Protein AF-A0A3E1DF57-F1 (afdb_monomer_lite)

Radius of gyration: 14.6 Å; chains: 1; bounding box: 36×28×43 Å

Secondary structure (DSSP, 8-state):
--EES---HHHHHHHHHTTTTS-TT-EEEEETT--EEEEEE-TT-SSTT-EEEEEEEEE-HHHHHHHHHS-HHHHHHHHHHHHHHHHHHHHHH--TT---SS-EEEEEPPPP-

Sequence (113 aa):
MHLTKDFSEFNLRMINELQGIFNPNVEPWESEDGTLLFRGPIEGHENPKHIGTHVAVSLEMDVRIALRNATPEKREEMTERYLSCLGTEVKCQYNPKKLDPYALDIVGHPLQD

Structure (mmCIF, N/CA/C/O backbone):
data_AF-A0A3E1DF57-F1
#
_entry.id   AF-A0A3E1DF57-F1
#
loop_
_atom_site.group_PDB
_atom_site.id
_atom_site.type_symbol
_atom_site.label_atom_id
_atom_site.label_alt_id
_atom_site.label_comp_id
_atom_site.label_asym_id
_atom_site.label_entity_id
_atom_site.label_seq_id
_atom_site.pdbx_PDB_ins_code
_atom_site.Cartn_x
_atom_site.Cartn_y
_atom_site.Cartn_z
_atom_site.occupancy
_atom_site.B_iso_or_equiv
_atom_site.auth_seq_id
_atom_site.auth_comp_id
_atom_site.auth_asym_id
_atom_site.auth_atom_id
_atom_site.pdbx_PDB_model_num
ATOM 1 N N . MET A 1 1 ? -0.323 17.208 -7.104 1.00 67.19 1 MET A N 1
ATOM 2 C CA . MET A 1 1 ? -0.300 16.107 -6.125 1.00 67.19 1 MET A CA 1
ATOM 3 C C . MET A 1 1 ? 0.821 16.383 -5.144 1.00 67.19 1 MET A C 1
ATOM 5 O O . MET A 1 1 ? 1.973 16.413 -5.566 1.00 67.19 1 MET A O 1
ATOM 9 N N . HIS A 1 2 ? 0.485 16.674 -3.892 1.00 87.31 2 HIS A N 1
ATOM 10 C CA . HIS A 1 2 ? 1.461 16.742 -2.809 1.00 87.31 2 HIS A CA 1
ATOM 11 C C . HIS A 1 2 ? 1.676 15.327 -2.268 1.00 87.31 2 HIS A C 1
ATOM 13 O O . HIS A 1 2 ? 0.712 14.571 -2.149 1.00 87.31 2 HIS A O 1
ATOM 19 N N . LEU A 1 3 ? 2.933 14.962 -2.023 1.00 92.00 3 LEU A N 1
ATOM 20 C CA . LEU A 1 3 ? 3.319 13.650 -1.519 1.00 92.00 3 LEU A CA 1
ATOM 21 C C . LEU A 1 3 ? 4.179 13.810 -0.282 1.00 92.00 3 LEU A C 1
ATOM 23 O O . LEU A 1 3 ? 5.089 14.640 -0.263 1.00 92.00 3 LEU A O 1
ATOM 27 N N . THR A 1 4 ? 3.920 12.969 0.706 1.00 94.94 4 THR A N 1
ATOM 28 C CA . THR A 1 4 ? 4.646 12.946 1.968 1.00 94.94 4 THR A CA 1
ATOM 29 C C . THR A 1 4 ? 5.185 11.548 2.268 1.00 94.94 4 THR A C 1
ATOM 31 O O . THR A 1 4 ? 4.732 10.551 1.700 1.00 94.94 4 THR A O 1
ATOM 34 N N . LYS A 1 5 ? 6.187 11.491 3.149 1.00 94.25 5 LYS A N 1
ATOM 35 C CA . LYS A 1 5 ? 6.653 10.260 3.809 1.00 94.25 5 LYS A CA 1
ATOM 36 C C . LYS A 1 5 ? 6.229 10.195 5.281 1.00 94.25 5 LYS A C 1
ATOM 38 O O . LYS A 1 5 ? 6.725 9.357 6.027 1.00 94.25 5 LYS A O 1
ATOM 43 N N . ASP A 1 6 ? 5.354 11.107 5.695 1.00 94.62 6 ASP A N 1
ATOM 44 C CA . ASP A 1 6 ? 4.629 11.027 6.957 1.00 94.62 6 ASP A CA 1
ATOM 45 C C . ASP A 1 6 ? 3.363 10.206 6.717 1.00 94.62 6 ASP A C 1
ATOM 47 O O . ASP A 1 6 ? 2.426 10.671 6.070 1.00 94.62 6 ASP A O 1
ATOM 51 N N . PHE A 1 7 ? 3.411 8.943 7.127 1.00 95.88 7 PHE A N 1
ATOM 52 C CA . PHE A 1 7 ? 2.407 7.948 6.780 1.00 95.88 7 PHE A CA 1
ATOM 53 C C . PHE A 1 7 ? 1.394 7.774 7.907 1.00 95.88 7 PHE A C 1
ATOM 55 O O . PHE A 1 7 ? 1.759 7.709 9.084 1.00 95.88 7 PHE A O 1
ATOM 62 N N . SER A 1 8 ? 0.127 7.585 7.544 1.00 94.25 8 SER A N 1
ATOM 63 C CA . SER A 1 8 ? -0.883 7.115 8.492 1.00 94.25 8 SER A CA 1
ATOM 64 C C . SER A 1 8 ? -0.525 5.733 9.059 1.00 94.25 8 SER A C 1
ATOM 66 O O . SER A 1 8 ? 0.192 4.947 8.438 1.00 94.25 8 SER A O 1
ATOM 68 N N . GLU A 1 9 ? -1.065 5.396 10.235 1.00 94.69 9 GLU A N 1
ATOM 69 C CA . GLU A 1 9 ? -0.837 4.090 10.872 1.00 94.69 9 GLU A CA 1
ATOM 70 C C . GLU A 1 9 ? -1.197 2.921 9.941 1.00 94.69 9 GLU A C 1
ATOM 72 O O . GLU A 1 9 ? -0.440 1.958 9.814 1.00 94.69 9 GLU A O 1
ATOM 77 N N . PHE A 1 10 ? -2.325 3.037 9.235 1.00 95.69 10 PHE A N 1
ATOM 78 C CA . PHE A 1 10 ? -2.757 2.045 8.257 1.00 95.69 10 PHE A CA 1
ATOM 79 C C . PHE A 1 10 ? -1.728 1.882 7.131 1.00 95.69 10 PHE A C 1
ATOM 81 O O . PHE A 1 10 ? -1.314 0.763 6.828 1.00 95.69 10 PHE A O 1
ATOM 88 N N . ASN A 1 11 ? -1.262 2.991 6.551 1.00 97.00 11 ASN A N 1
ATOM 89 C CA . ASN A 1 11 ? -0.306 2.956 5.447 1.00 97.00 11 ASN A CA 1
ATOM 90 C C . ASN A 1 11 ? 1.071 2.450 5.887 1.00 97.00 11 ASN A C 1
ATOM 92 O O . ASN A 1 11 ? 1.679 1.674 5.155 1.00 97.00 11 ASN A O 1
ATOM 96 N N . LEU A 1 12 ? 1.535 2.781 7.096 1.00 97.31 12 LEU A N 1
ATOM 97 C CA . LEU A 1 12 ? 2.750 2.186 7.669 1.00 97.31 12 LEU A CA 1
ATOM 98 C C . LEU A 1 12 ? 2.647 0.662 7.745 1.00 97.31 12 LEU A C 1
ATOM 100 O O . LEU A 1 12 ? 3.571 -0.052 7.354 1.00 97.31 12 LEU A O 1
ATOM 104 N N . ARG A 1 13 ? 1.511 0.150 8.222 1.00 97.69 13 ARG A N 1
ATOM 105 C CA . ARG A 1 13 ? 1.276 -1.294 8.303 1.00 97.69 13 ARG A CA 1
ATOM 106 C C . ARG A 1 13 ? 1.169 -1.930 6.918 1.00 97.69 13 ARG A C 1
ATOM 108 O O . ARG A 1 13 ? 1.709 -3.014 6.724 1.00 97.69 13 ARG A O 1
ATOM 115 N N . MET A 1 14 ? 0.564 -1.247 5.947 1.00 97.62 14 MET A N 1
ATOM 116 C CA . MET A 1 14 ? 0.481 -1.723 4.562 1.00 97.62 14 MET A CA 1
ATOM 117 C C . MET A 1 14 ? 1.857 -1.781 3.886 1.00 97.62 14 MET A C 1
ATOM 119 O O . MET A 1 14 ? 2.161 -2.736 3.175 1.00 97.62 14 MET A O 1
ATOM 123 N N . ILE A 1 15 ? 2.728 -0.800 4.143 1.00 97.19 15 ILE A N 1
ATOM 124 C CA . ILE A 1 15 ? 4.122 -0.820 3.673 1.00 97.19 15 ILE A CA 1
ATOM 125 C C . ILE A 1 15 ? 4.846 -2.060 4.209 1.00 97.19 15 ILE A C 1
ATOM 127 O O . ILE A 1 15 ? 5.535 -2.737 3.447 1.00 97.19 15 ILE A O 1
ATOM 131 N N . ASN A 1 16 ? 4.658 -2.382 5.491 1.00 96.50 16 ASN A N 1
ATOM 132 C CA . ASN A 1 16 ? 5.241 -3.580 6.095 1.00 96.50 16 ASN A CA 1
ATOM 133 C C . ASN A 1 16 ? 4.665 -4.870 5.485 1.00 96.50 16 ASN A C 1
ATOM 135 O O . ASN A 1 16 ? 5.419 -5.792 5.186 1.00 96.50 16 ASN A O 1
ATOM 139 N N . GLU A 1 17 ? 3.354 -4.926 5.238 1.00 96.00 17 GLU A N 1
ATOM 140 C CA . GLU A 1 17 ? 2.687 -6.077 4.607 1.00 96.00 17 GLU A CA 1
ATOM 141 C C . GLU A 1 17 ? 3.202 -6.353 3.181 1.00 96.00 17 GLU A C 1
ATOM 143 O O . GLU A 1 17 ? 3.276 -7.505 2.737 1.00 96.00 17 GLU A O 1
ATOM 148 N N . LEU A 1 18 ? 3.592 -5.298 2.464 1.00 95.88 18 LEU A N 1
ATOM 149 C CA . LEU A 1 18 ? 4.112 -5.350 1.095 1.00 95.88 18 LEU A CA 1
ATOM 150 C C . LEU A 1 18 ? 5.645 -5.356 1.023 1.00 95.88 18 LEU A C 1
ATOM 152 O O . LEU A 1 18 ? 6.226 -5.231 -0.064 1.00 95.88 18 LEU A O 1
ATOM 156 N N . GLN A 1 19 ? 6.324 -5.520 2.158 1.00 92.06 19 GLN A N 1
ATOM 157 C CA . GLN A 1 19 ? 7.777 -5.546 2.196 1.00 92.06 19 GLN A CA 1
ATOM 158 C C . GLN A 1 19 ? 8.325 -6.682 1.317 1.00 92.06 19 GLN A C 1
ATOM 160 O O . GLN A 1 19 ? 7.902 -7.833 1.396 1.00 92.06 19 GLN A O 1
ATOM 165 N N . GLY A 1 20 ? 9.297 -6.349 0.465 1.00 91.31 20 GLY A N 1
ATOM 166 C CA . GLY A 1 20 ? 9.950 -7.309 -0.430 1.00 91.31 20 GLY A CA 1
ATOM 167 C C . GLY A 1 20 ? 9.210 -7.592 -1.741 1.00 91.31 20 GLY A C 1
ATOM 168 O O . GLY A 1 20 ? 9.742 -8.324 -2.571 1.00 91.31 20 GLY A O 1
ATOM 169 N N . ILE A 1 21 ? 8.033 -6.997 -1.967 1.00 92.88 21 ILE A N 1
ATOM 170 C CA . ILE A 1 21 ? 7.302 -7.124 -3.240 1.00 92.88 21 ILE A CA 1
ATOM 171 C C . IL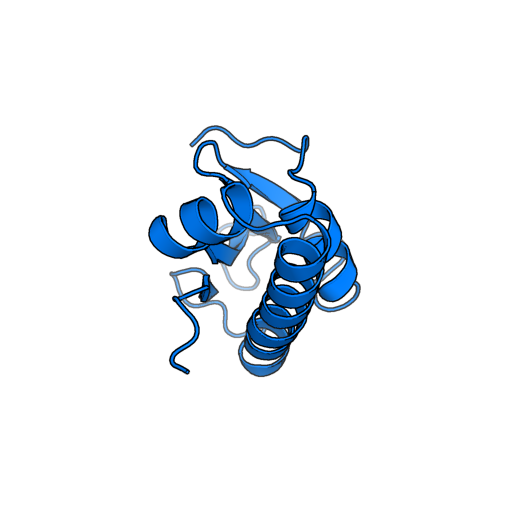E A 1 21 ? 7.894 -6.223 -4.329 1.00 92.88 21 ILE A C 1
ATOM 173 O O . ILE A 1 21 ? 7.957 -6.602 -5.500 1.00 92.88 21 ILE A O 1
ATOM 177 N N . PHE A 1 22 ? 8.348 -5.030 -3.950 1.00 91.56 22 PHE A N 1
ATOM 178 C CA . PHE A 1 22 ? 8.833 -4.026 -4.890 1.00 91.56 22 PHE A CA 1
ATOM 179 C C . PHE A 1 22 ? 10.359 -4.024 -5.028 1.00 91.56 22 PHE A C 1
ATOM 181 O O . PHE A 1 22 ? 11.093 -4.439 -4.130 1.00 91.56 22 PHE A O 1
ATOM 188 N N . ASN A 1 23 ? 10.847 -3.518 -6.166 1.00 89.25 23 ASN A N 1
ATOM 189 C CA . ASN A 1 23 ? 12.268 -3.230 -6.350 1.00 89.25 23 ASN A CA 1
ATOM 190 C C . ASN A 1 23 ? 12.721 -2.182 -5.309 1.00 89.25 23 ASN A C 1
ATOM 192 O O . ASN A 1 23 ? 11.949 -1.266 -5.035 1.00 89.25 23 ASN A O 1
ATOM 196 N N . PRO A 1 24 ? 13.957 -2.243 -4.778 1.00 90.00 24 PRO A N 1
ATOM 197 C CA . PRO A 1 24 ? 14.465 -1.257 -3.817 1.00 90.00 24 PRO A CA 1
ATOM 198 C C . PRO A 1 24 ? 14.383 0.214 -4.257 1.00 90.00 24 PRO A C 1
ATOM 200 O O . PRO A 1 24 ? 14.374 1.099 -3.411 1.00 90.00 24 PRO A O 1
ATOM 203 N N . ASN A 1 25 ? 14.321 0.485 -5.565 1.00 91.06 25 ASN A N 1
ATOM 204 C CA . ASN A 1 25 ? 14.165 1.836 -6.116 1.00 91.06 25 ASN A CA 1
ATOM 205 C C . ASN A 1 25 ? 12.701 2.309 -6.188 1.00 91.06 25 ASN A C 1
ATOM 207 O O . ASN A 1 25 ? 12.438 3.411 -6.669 1.00 91.06 25 ASN A O 1
ATOM 211 N N . VAL A 1 26 ? 11.748 1.469 -5.777 1.00 93.69 26 VAL A N 1
ATOM 212 C CA . VAL A 1 26 ? 10.335 1.820 -5.641 1.00 93.69 26 VAL A CA 1
ATOM 213 C C . VAL A 1 26 ? 10.086 2.174 -4.186 1.00 93.69 26 VAL A C 1
ATOM 215 O O . VAL A 1 26 ? 10.224 1.343 -3.290 1.00 93.69 26 VAL A O 1
ATOM 218 N N . GLU A 1 27 ? 9.700 3.418 -3.956 1.00 95.69 27 GLU A N 1
ATOM 219 C CA . GLU A 1 27 ? 9.506 3.960 -2.623 1.00 95.69 27 GLU A CA 1
ATOM 220 C C . GLU A 1 27 ? 8.027 4.240 -2.347 1.00 95.69 27 GLU A C 1
ATOM 222 O O . GLU A 1 27 ? 7.304 4.668 -3.254 1.00 95.69 27 GLU A O 1
ATOM 227 N N . PRO A 1 28 ? 7.568 4.053 -1.099 1.00 97.12 28 PRO A N 1
ATOM 228 C CA . PRO A 1 28 ? 6.232 4.455 -0.697 1.00 97.12 28 PRO A CA 1
ATOM 229 C C . PRO A 1 28 ? 6.136 5.974 -0.516 1.00 97.12 28 PRO A C 1
ATOM 231 O O . PRO A 1 28 ? 7.087 6.633 -0.078 1.00 97.12 28 PRO A O 1
ATOM 234 N N . TRP A 1 29 ? 4.957 6.505 -0.819 1.00 97.00 29 TRP A N 1
ATOM 235 C CA . TRP A 1 29 ? 4.541 7.892 -0.640 1.00 97.00 29 TRP A CA 1
ATOM 236 C C . TRP A 1 29 ? 3.063 7.928 -0.272 1.00 97.00 29 TRP A C 1
ATOM 238 O O . TRP A 1 29 ? 2.297 7.114 -0.769 1.00 97.00 29 TRP A O 1
ATOM 248 N N . GLU A 1 30 ? 2.646 8.881 0.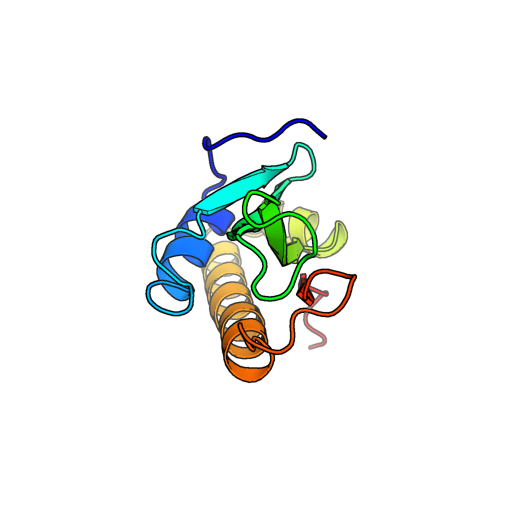549 1.00 96.88 30 GLU A N 1
ATOM 249 C CA . GLU A 1 30 ? 1.231 9.122 0.839 1.00 96.88 30 GLU A CA 1
ATOM 250 C C . GLU A 1 30 ? 0.786 10.435 0.190 1.00 96.88 30 GLU A C 1
ATOM 252 O O . GLU A 1 30 ? 1.501 11.441 0.258 1.00 96.88 30 GLU A O 1
ATOM 257 N N . SER A 1 31 ? -0.359 10.425 -0.491 1.00 95.12 31 SER A N 1
ATOM 258 C CA . SER A 1 31 ? -1.004 11.639 -1.003 1.00 95.12 31 SER A CA 1
ATOM 259 C C . SER A 1 31 ? -1.911 12.286 0.044 1.00 95.12 31 SER A C 1
ATOM 261 O O . SER A 1 31 ? -2.248 11.686 1.057 1.00 95.12 31 SER A O 1
ATOM 263 N N . GLU A 1 32 ? -2.330 13.532 -0.197 1.00 92.00 32 GLU A N 1
ATOM 264 C CA . GLU A 1 32 ? -3.179 14.305 0.735 1.00 92.00 32 GLU A CA 1
ATOM 265 C C . GLU A 1 32 ? -4.513 13.629 1.070 1.00 92.00 32 GLU A C 1
ATOM 267 O O . GLU A 1 32 ? -5.062 13.822 2.152 1.00 92.00 32 GLU A O 1
ATOM 272 N N . ASP A 1 33 ? -5.040 12.835 0.143 1.00 91.25 33 ASP A N 1
ATOM 273 C CA . ASP A 1 33 ? -6.246 12.041 0.336 1.00 91.25 33 ASP A CA 1
ATOM 274 C C . ASP A 1 33 ? -5.967 10.721 1.067 1.00 91.25 33 ASP A C 1
ATOM 276 O O . ASP A 1 33 ? -6.865 9.897 1.171 1.00 91.25 33 ASP A O 1
ATOM 280 N N . GLY A 1 34 ? -4.756 10.484 1.573 1.00 92.62 34 GLY A N 1
ATOM 281 C CA . GLY A 1 34 ? -4.359 9.286 2.315 1.00 92.62 34 GLY A CA 1
ATOM 282 C C . GLY A 1 34 ? -4.110 8.038 1.462 1.00 92.62 34 GLY A C 1
ATOM 283 O O . GLY A 1 34 ? -3.993 6.947 2.019 1.00 92.62 34 GLY A O 1
ATOM 284 N N . THR A 1 35 ? -4.061 8.158 0.132 1.00 96.06 35 THR A N 1
ATOM 285 C CA . THR A 1 35 ? -3.714 7.036 -0.753 1.00 96.06 35 THR A CA 1
ATOM 286 C C . THR A 1 35 ? -2.220 6.716 -0.651 1.00 96.06 35 THR A C 1
ATOM 288 O O . THR A 1 35 ? -1.369 7.602 -0.751 1.00 96.06 35 THR A O 1
ATOM 291 N N . LEU A 1 36 ? -1.890 5.436 -0.471 1.00 97.31 36 LEU A N 1
ATOM 292 C CA . LEU A 1 36 ? -0.521 4.933 -0.470 1.00 97.31 36 LEU A CA 1
ATOM 293 C C . LEU A 1 36 ? -0.077 4.633 -1.902 1.00 97.31 36 LEU A C 1
ATOM 295 O O . LEU A 1 36 ? -0.662 3.806 -2.592 1.00 97.31 36 LEU A O 1
ATOM 299 N N . LEU A 1 37 ? 0.991 5.280 -2.341 1.00 96.19 37 LEU A N 1
ATOM 300 C CA . LEU A 1 37 ? 1.546 5.172 -3.681 1.00 96.19 37 LEU A CA 1
ATOM 301 C C . LEU A 1 37 ? 2.954 4.585 -3.616 1.00 96.19 37 LEU A C 1
ATOM 303 O O . LEU A 1 37 ? 3.850 5.166 -3.008 1.00 96.19 37 LEU A O 1
ATOM 307 N N . PHE A 1 38 ? 3.185 3.486 -4.322 1.00 95.69 38 PHE A N 1
ATOM 308 C CA . PHE A 1 38 ? 4.520 2.938 -4.543 1.00 95.69 38 PHE A CA 1
ATOM 309 C C . PHE A 1 38 ? 5.059 3.480 -5.862 1.00 95.69 38 PHE A C 1
ATOM 311 O O . PHE A 1 38 ? 4.534 3.163 -6.931 1.00 95.69 38 PHE A O 1
ATOM 318 N N . ARG A 1 39 ? 6.080 4.338 -5.802 1.00 93.50 39 ARG A N 1
ATOM 319 C CA . ARG A 1 39 ? 6.598 5.078 -6.962 1.00 93.50 39 ARG A CA 1
ATOM 320 C C . ARG A 1 39 ? 8.063 4.769 -7.215 1.00 93.50 39 ARG A C 1
ATOM 322 O O . ARG A 1 39 ? 8.858 4.763 -6.284 1.00 93.50 39 ARG A O 1
ATOM 329 N N . GLY A 1 40 ? 8.428 4.564 -8.474 1.00 92.50 40 GLY A N 1
ATOM 330 C CA . GLY A 1 40 ? 9.789 4.211 -8.862 1.00 92.50 40 GLY A CA 1
ATOM 331 C C . GLY A 1 40 ? 10.001 4.211 -10.377 1.00 92.50 40 GLY A C 1
ATOM 332 O O . GLY A 1 40 ? 9.122 4.648 -11.126 1.00 92.50 40 GLY A O 1
ATOM 333 N N . PRO A 1 41 ? 11.190 3.786 -10.836 1.00 90.38 41 PRO A N 1
ATOM 334 C CA . PRO A 1 41 ? 11.508 3.705 -12.256 1.00 90.38 41 PRO A CA 1
ATOM 335 C C . PRO A 1 41 ? 10.610 2.710 -13.002 1.00 90.38 41 PRO A C 1
ATOM 337 O O . PRO A 1 41 ? 10.475 1.561 -12.582 1.00 90.38 41 PRO A O 1
ATOM 340 N N . ILE A 1 42 ? 10.066 3.129 -14.148 1.00 85.88 42 ILE A N 1
ATOM 341 C CA . ILE A 1 42 ? 9.272 2.265 -15.035 1.00 85.88 42 ILE A CA 1
ATOM 342 C C . ILE A 1 42 ? 10.185 1.668 -16.109 1.00 85.88 42 ILE A C 1
ATOM 344 O O . ILE A 1 42 ? 10.709 2.387 -16.966 1.00 85.88 42 ILE A O 1
ATOM 348 N N . GLU A 1 43 ? 10.386 0.350 -16.071 1.00 78.50 43 GLU A N 1
ATOM 349 C CA . GLU A 1 43 ? 11.154 -0.353 -17.102 1.00 78.50 43 GLU A CA 1
ATOM 350 C C . GLU A 1 43 ? 10.482 -0.207 -18.476 1.00 78.50 43 GLU A C 1
ATOM 352 O O . GLU A 1 43 ? 9.272 -0.361 -18.615 1.00 78.50 43 GLU A O 1
ATOM 357 N N . GLY A 1 44 ? 11.274 0.088 -19.510 1.00 76.75 44 GLY A N 1
ATOM 358 C CA . GLY A 1 44 ? 10.779 0.215 -20.885 1.00 76.75 44 GLY A CA 1
ATOM 359 C C . GLY A 1 44 ? 10.172 1.575 -21.245 1.00 76.75 44 GLY A C 1
ATOM 360 O O . GLY A 1 44 ? 9.795 1.768 -22.399 1.00 76.75 44 GLY A O 1
ATOM 361 N N . HIS A 1 45 ? 10.117 2.533 -20.315 1.00 81.00 45 HIS A N 1
ATOM 362 C CA . HIS A 1 45 ? 9.718 3.905 -20.631 1.00 81.00 45 HIS A CA 1
ATOM 363 C C . HIS A 1 45 ? 10.794 4.622 -21.478 1.00 81.00 45 HIS A C 1
ATOM 365 O O . HIS A 1 45 ? 11.990 4.463 -21.231 1.00 81.00 45 HIS A O 1
ATOM 371 N N . GLU A 1 46 ? 10.385 5.454 -22.450 1.00 83.19 46 GLU A N 1
ATOM 372 C CA . GLU A 1 46 ? 11.294 6.149 -23.391 1.00 83.19 46 GLU A CA 1
ATOM 373 C C . GLU A 1 46 ? 12.369 6.984 -22.679 1.00 83.19 46 GLU A C 1
ATOM 375 O O . GLU A 1 46 ? 13.525 7.054 -23.095 1.00 83.19 46 GLU A O 1
ATOM 380 N N . ASN A 1 47 ? 11.978 7.608 -21.568 1.00 82.56 47 ASN A N 1
ATOM 381 C CA . ASN A 1 47 ? 12.897 8.253 -20.642 1.00 82.56 47 ASN A CA 1
ATOM 382 C C . ASN A 1 47 ? 13.312 7.270 -19.526 1.00 82.56 47 ASN A C 1
ATOM 384 O O . ASN A 1 47 ? 12.478 6.986 -18.663 1.00 82.56 47 ASN A O 1
ATOM 388 N N . PRO A 1 48 ? 14.588 6.838 -19.454 1.00 77.06 48 PRO A N 1
ATOM 389 C CA . PRO A 1 48 ? 15.074 5.890 -18.444 1.00 77.06 48 PRO A CA 1
ATOM 390 C C . PRO A 1 48 ? 15.101 6.460 -17.015 1.00 77.06 48 PRO A C 1
ATOM 392 O O . PRO A 1 48 ? 15.332 5.725 -16.061 1.00 77.06 48 PRO A O 1
ATOM 395 N N . LYS A 1 49 ? 14.885 7.771 -16.852 1.00 84.50 49 LYS A N 1
ATOM 396 C CA . LYS A 1 49 ? 14.743 8.440 -15.548 1.00 84.50 49 LYS A CA 1
ATOM 397 C C . LYS A 1 49 ? 13.284 8.694 -15.167 1.00 84.50 49 LYS A C 1
ATOM 399 O O . LYS A 1 49 ? 13.027 9.411 -14.203 1.00 84.50 49 LYS A O 1
ATOM 404 N N . HIS A 1 50 ? 12.327 8.194 -15.946 1.00 87.19 50 HIS A N 1
ATOM 405 C CA . HIS A 1 50 ? 10.917 8.388 -15.648 1.00 87.19 50 HIS A CA 1
ATOM 406 C C . HIS A 1 50 ? 10.526 7.639 -14.371 1.00 87.19 50 HIS A C 1
ATOM 408 O O . HIS A 1 50 ? 10.737 6.432 -14.263 1.00 87.19 50 HIS A O 1
ATOM 414 N N . ILE A 1 51 ? 9.941 8.375 -13.423 1.00 89.69 51 ILE A N 1
ATOM 415 C CA . ILE A 1 51 ? 9.397 7.833 -12.179 1.00 89.69 51 ILE A CA 1
ATOM 416 C C . ILE A 1 51 ? 7.876 7.797 -12.290 1.00 89.69 51 ILE A C 1
ATOM 418 O O . ILE A 1 51 ? 7.220 8.844 -12.300 1.00 89.69 51 ILE A O 1
ATOM 422 N N . GLY A 1 52 ? 7.332 6.587 -12.342 1.00 90.00 52 GLY A N 1
ATOM 423 C CA . GLY A 1 52 ? 5.900 6.329 -12.388 1.00 90.00 52 GLY A CA 1
ATOM 424 C C . GLY A 1 52 ? 5.373 5.790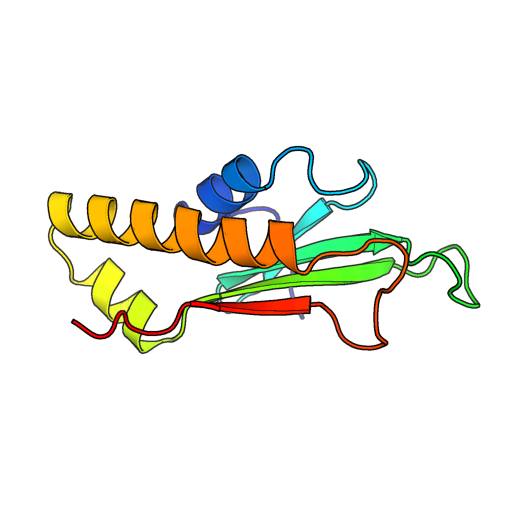 -11.063 1.00 90.00 52 GLY A C 1
ATOM 425 O O . GLY A 1 52 ? 6.119 5.591 -10.101 1.00 90.00 52 GLY A O 1
ATOM 426 N N . THR A 1 53 ? 4.064 5.572 -11.010 1.00 92.12 53 THR A N 1
ATOM 427 C CA . THR A 1 53 ? 3.409 4.867 -9.906 1.00 92.12 53 THR A CA 1
ATOM 428 C C . THR A 1 53 ? 3.221 3.413 -10.318 1.00 92.12 53 THR A C 1
ATOM 430 O O . THR A 1 53 ? 2.635 3.136 -11.357 1.00 92.12 53 THR A O 1
ATOM 433 N N . HIS A 1 54 ? 3.735 2.498 -9.506 1.00 93.19 54 HIS A N 1
ATOM 434 C CA . HIS A 1 54 ? 3.618 1.058 -9.703 1.00 93.19 54 HIS A CA 1
ATOM 435 C C . HIS A 1 54 ? 2.281 0.556 -9.164 1.00 93.19 54 HIS A C 1
ATOM 437 O O . HIS A 1 54 ? 1.556 -0.158 -9.852 1.00 93.19 54 HIS A O 1
ATOM 443 N N . VAL A 1 55 ? 1.971 0.951 -7.929 1.00 94.94 55 VAL A N 1
ATOM 444 C CA . VAL A 1 55 ? 0.766 0.549 -7.204 1.00 94.94 55 VAL A CA 1
ATOM 445 C C . VAL A 1 55 ? 0.218 1.752 -6.448 1.00 94.94 55 VAL A C 1
ATOM 447 O O . VAL A 1 55 ? 0.991 2.501 -5.846 1.00 94.94 55 VAL A O 1
ATOM 450 N N . ALA A 1 56 ? -1.098 1.916 -6.472 1.00 95.56 56 ALA A N 1
ATOM 451 C CA . ALA A 1 56 ? -1.851 2.787 -5.586 1.00 95.56 56 ALA A CA 1
ATOM 452 C C . ALA A 1 56 ? -2.754 1.919 -4.703 1.00 95.56 56 ALA A C 1
ATOM 454 O O . ALA A 1 56 ? -3.412 1.010 -5.198 1.00 95.56 56 ALA A O 1
ATOM 455 N N . VAL A 1 57 ? -2.748 2.166 -3.395 1.00 96.81 57 VAL A N 1
ATOM 456 C CA . VAL A 1 57 ? -3.616 1.495 -2.428 1.00 96.81 57 VAL A CA 1
ATOM 457 C C . VAL A 1 57 ? -4.395 2.556 -1.675 1.00 96.81 57 VAL A C 1
ATOM 459 O O . VAL A 1 57 ? -3.809 3.415 -1.014 1.00 96.81 57 VAL A O 1
ATOM 462 N N . SER A 1 58 ? -5.717 2.504 -1.762 1.00 95.94 58 SER A N 1
ATOM 463 C CA . SER A 1 58 ? -6.599 3.437 -1.067 1.00 95.94 58 SER A CA 1
ATOM 464 C C . SER A 1 58 ? -7.714 2.697 -0.337 1.00 95.94 58 SER A C 1
ATOM 466 O O . SER A 1 58 ? -7.962 1.516 -0.555 1.00 95.94 58 SER A O 1
ATOM 468 N N . LEU A 1 59 ? -8.382 3.403 0.570 1.00 95.44 59 LEU A N 1
ATOM 469 C CA . LEU A 1 59 ? -9.627 2.960 1.188 1.00 95.44 59 LEU A CA 1
ATOM 470 C C . LEU A 1 59 ? -10.753 3.877 0.730 1.00 95.44 59 LEU A C 1
ATOM 472 O O . LEU A 1 59 ? -10.566 5.100 0.705 1.00 95.44 59 LEU A O 1
ATOM 476 N N . GLU A 1 60 ? -11.927 3.319 0.447 1.00 94.38 60 GLU A N 1
ATOM 477 C CA . GLU A 1 60 ? -13.120 4.127 0.212 1.00 94.38 60 GLU A CA 1
ATOM 478 C C . GLU A 1 60 ? -13.474 4.974 1.438 1.00 94.38 60 GLU A C 1
ATOM 480 O O . GLU A 1 60 ? -13.157 4.640 2.586 1.00 94.38 60 GLU A O 1
ATOM 485 N N . MET A 1 61 ? -14.166 6.090 1.197 1.00 91.88 61 MET A N 1
ATOM 486 C CA . MET A 1 61 ? -14.559 7.019 2.257 1.00 91.88 61 MET A CA 1
ATOM 487 C C . MET A 1 61 ? -15.364 6.321 3.363 1.00 91.88 61 MET A C 1
ATOM 489 O O . MET A 1 61 ? -15.094 6.534 4.545 1.00 91.88 61 MET A O 1
ATOM 493 N N . ASP A 1 62 ? -16.293 5.442 2.992 1.00 92.56 62 ASP A N 1
ATOM 494 C CA . ASP A 1 62 ? -17.138 4.720 3.947 1.00 92.56 62 ASP A CA 1
ATOM 495 C C . ASP A 1 62 ? -16.318 3.783 4.840 1.00 92.56 62 ASP A C 1
ATOM 497 O O . ASP A 1 62 ? -16.542 3.722 6.051 1.00 92.56 62 ASP A O 1
ATOM 501 N N . VAL A 1 63 ? -15.293 3.130 4.283 1.00 92.69 63 VAL A N 1
ATOM 502 C CA . VAL A 1 63 ? -14.358 2.292 5.047 1.00 92.69 63 VAL A CA 1
ATOM 503 C C . VAL A 1 63 ? -13.563 3.127 6.043 1.00 92.69 63 VAL A C 1
ATOM 505 O O . VAL A 1 63 ? -13.439 2.753 7.211 1.00 92.69 63 VAL A O 1
ATOM 508 N N . ARG A 1 64 ? -13.062 4.291 5.619 1.00 92.25 64 ARG A N 1
ATOM 509 C CA . ARG A 1 64 ? -12.321 5.209 6.499 1.00 92.25 64 ARG A CA 1
ATOM 510 C C . ARG A 1 64 ? -13.190 5.705 7.650 1.00 92.25 64 ARG A C 1
ATOM 512 O O . ARG A 1 64 ? -12.733 5.756 8.792 1.00 92.25 64 ARG A O 1
ATOM 519 N N . ILE A 1 65 ? -14.447 6.048 7.366 1.00 92.81 65 ILE A N 1
ATOM 520 C CA . ILE A 1 65 ? -15.422 6.463 8.380 1.00 92.81 65 ILE A CA 1
ATOM 521 C C . ILE A 1 65 ? -15.704 5.310 9.349 1.00 92.81 65 ILE A C 1
ATOM 523 O O . ILE A 1 65 ? -15.694 5.527 10.563 1.00 92.81 65 ILE A O 1
ATOM 527 N N . ALA A 1 66 ? -15.906 4.094 8.838 1.00 92.88 66 ALA A N 1
ATOM 528 C CA . ALA A 1 66 ? -16.151 2.913 9.658 1.00 92.88 66 ALA A CA 1
ATOM 529 C C . ALA A 1 66 ? -14.964 2.608 10.586 1.00 92.88 66 ALA A C 1
ATOM 531 O O . ALA A 1 66 ? -15.160 2.462 11.791 1.00 92.88 66 ALA A O 1
ATOM 532 N N . LEU A 1 67 ? -13.730 2.619 10.068 1.00 92.06 67 LEU A N 1
ATOM 533 C CA . LEU A 1 67 ? -12.513 2.449 10.872 1.00 92.06 67 LEU A CA 1
ATOM 534 C C . LEU A 1 67 ? -12.400 3.518 11.964 1.00 92.06 67 LEU A C 1
ATOM 536 O O . LEU A 1 67 ? -12.128 3.197 13.122 1.00 92.06 67 LEU A O 1
ATOM 540 N N . ARG A 1 68 ? -12.657 4.788 11.625 1.00 92.56 68 ARG A N 1
ATOM 541 C CA . ARG A 1 68 ? -12.588 5.902 12.581 1.00 92.56 68 ARG A CA 1
ATOM 542 C C . ARG A 1 68 ? -13.615 5.774 13.707 1.00 92.56 68 ARG A C 1
ATOM 544 O O . ARG A 1 68 ? -13.301 6.094 14.851 1.00 92.56 68 ARG A O 1
ATOM 551 N N . ASN A 1 69 ? -14.825 5.325 13.387 1.00 94.69 69 ASN A N 1
ATOM 552 C CA . ASN A 1 69 ? -15.932 5.237 14.339 1.00 94.69 69 ASN A CA 1
ATOM 553 C C . ASN A 1 69 ? -15.962 3.908 15.116 1.00 94.69 69 ASN A C 1
ATOM 555 O O . ASN A 1 69 ? -16.649 3.817 16.131 1.00 94.69 69 ASN A O 1
ATOM 559 N N . ALA A 1 70 ? -15.230 2.888 14.663 1.00 93.38 70 ALA A N 1
ATOM 560 C CA . ALA A 1 70 ? -15.147 1.599 15.335 1.00 93.38 70 ALA A CA 1
ATOM 561 C C . ALA A 1 70 ? -14.468 1.705 16.711 1.00 93.38 70 ALA A C 1
ATOM 563 O O . ALA A 1 70 ? -13.545 2.50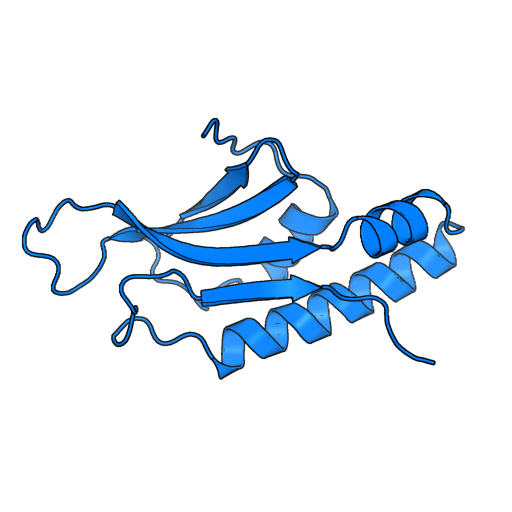4 16.922 1.00 93.38 70 ALA A O 1
ATOM 564 N N . THR A 1 71 ? -14.900 0.838 17.632 1.00 95.94 71 THR A N 1
ATOM 565 C CA . THR A 1 71 ? -14.193 0.558 18.892 1.00 95.94 71 THR A CA 1
ATOM 566 C C . THR A 1 71 ? -12.761 0.096 18.604 1.00 95.94 71 THR A C 1
ATOM 568 O O . THR A 1 71 ? -12.565 -0.543 17.568 1.00 95.94 71 THR A O 1
ATOM 571 N N . PRO A 1 72 ? -11.785 0.317 19.504 1.00 95.50 72 PRO A N 1
ATOM 572 C CA . PRO A 1 72 ? -10.391 -0.076 19.273 1.00 95.50 72 PRO A CA 1
ATOM 573 C C . PRO A 1 72 ? -10.215 -1.532 18.816 1.00 95.50 72 PRO A C 1
ATOM 575 O O . PRO A 1 72 ? -9.551 -1.778 17.818 1.00 95.50 72 PRO A O 1
ATOM 578 N N . GLU A 1 73 ? -10.887 -2.478 19.476 1.00 95.44 73 GLU A N 1
ATOM 579 C CA . GLU A 1 73 ? -10.829 -3.913 19.151 1.00 95.44 73 GLU A CA 1
ATOM 580 C C . GLU A 1 73 ? -11.335 -4.200 17.730 1.00 95.44 73 GLU A C 1
ATOM 582 O O . GLU A 1 73 ? -10.653 -4.836 16.930 1.00 95.44 73 GLU A O 1
ATOM 587 N N . LYS A 1 74 ? -12.512 -3.668 17.378 1.00 94.56 74 LYS A N 1
ATOM 588 C CA . LYS A 1 74 ? -13.079 -3.840 16.035 1.00 94.56 74 LYS A CA 1
ATOM 589 C C . LYS A 1 74 ? -12.261 -3.134 14.952 1.00 94.56 74 LYS A C 1
ATOM 591 O O . LYS A 1 74 ? -12.143 -3.652 13.846 1.00 94.56 74 LYS A O 1
ATOM 596 N N . ARG A 1 75 ? -11.701 -1.959 15.254 1.00 94.75 75 ARG A N 1
ATOM 597 C CA . ARG A 1 75 ? -10.823 -1.219 14.339 1.00 94.75 75 ARG A CA 1
ATOM 598 C C . ARG A 1 75 ? -9.580 -2.030 14.006 1.00 94.75 75 ARG A C 1
ATOM 600 O O . ARG A 1 75 ? -9.196 -2.061 12.841 1.00 94.75 75 ARG A O 1
ATOM 607 N N . GLU A 1 76 ? -8.989 -2.680 15.003 1.00 96.06 76 GLU A N 1
ATOM 608 C CA . GLU A 1 76 ? -7.833 -3.550 14.805 1.00 96.06 76 GLU A CA 1
ATOM 609 C C . GLU A 1 76 ? -8.189 -4.743 13.911 1.00 96.06 76 GLU A C 1
ATOM 611 O O . GLU A 1 76 ? -7.553 -4.934 12.878 1.00 96.06 76 GLU A O 1
ATOM 616 N N . GLU A 1 77 ? -9.282 -5.454 14.214 1.00 95.00 77 GLU A N 1
ATOM 617 C CA . GLU A 1 77 ? -9.766 -6.579 13.394 1.00 95.00 77 GLU A CA 1
ATOM 618 C C . GLU A 1 77 ? -10.015 -6.162 11.932 1.00 95.00 77 GLU A C 1
ATOM 620 O O . GLU A 1 77 ? -9.602 -6.841 10.990 1.00 95.00 77 GLU A O 1
ATOM 625 N N . MET A 1 78 ? -10.688 -5.026 11.722 1.00 93.81 78 MET A N 1
ATOM 626 C CA . MET A 1 78 ? -10.930 -4.487 10.382 1.00 93.81 78 MET A CA 1
ATOM 627 C C . MET A 1 78 ? -9.620 -4.126 9.680 1.00 93.81 78 MET A C 1
ATOM 629 O O . MET A 1 78 ? -9.462 -4.419 8.498 1.00 93.81 78 MET A O 1
ATOM 633 N N . THR A 1 79 ? -8.684 -3.504 10.398 1.00 95.19 79 THR A N 1
ATOM 634 C CA . THR A 1 79 ? -7.385 -3.101 9.855 1.00 95.19 79 THR A CA 1
ATOM 635 C C . THR A 1 79 ? -6.598 -4.317 9.385 1.00 95.19 79 THR A C 1
ATOM 637 O O . THR A 1 79 ? -6.156 -4.335 8.241 1.00 95.19 79 THR A O 1
ATOM 640 N N . GLU A 1 80 ? -6.487 -5.363 10.206 1.00 95.8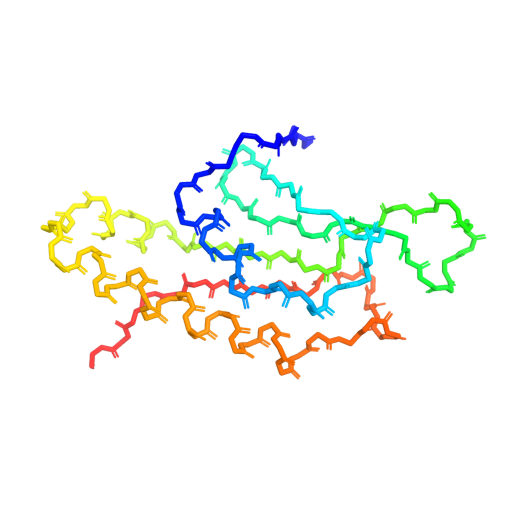1 80 GLU A N 1
ATOM 641 C CA . GLU A 1 80 ? -5.820 -6.616 9.831 1.00 95.81 80 GLU A CA 1
ATOM 642 C C . GLU A 1 80 ? -6.459 -7.273 8.603 1.00 95.81 80 GLU A C 1
ATOM 644 O O . GLU A 1 80 ? -5.753 -7.704 7.688 1.00 95.81 80 GLU A O 1
ATOM 649 N N . ARG A 1 81 ? -7.796 -7.299 8.539 1.00 94.94 81 ARG A N 1
ATOM 650 C CA . ARG A 1 81 ? -8.525 -7.829 7.380 1.00 94.94 81 ARG A CA 1
ATOM 651 C C . ARG A 1 81 ? -8.216 -7.048 6.107 1.00 94.94 81 ARG A C 1
ATOM 653 O O . ARG A 1 81 ? -7.869 -7.660 5.100 1.00 94.94 81 ARG A O 1
ATOM 660 N N . TYR A 1 82 ? -8.281 -5.717 6.147 1.00 95.94 82 TYR A N 1
ATOM 661 C CA . TYR A 1 82 ? -7.951 -4.889 4.983 1.00 95.94 82 TYR A CA 1
ATOM 662 C C . TYR A 1 82 ? -6.486 -5.022 4.571 1.00 95.94 82 TYR A C 1
ATOM 664 O O . TYR A 1 82 ? -6.210 -5.151 3.381 1.00 95.94 82 TYR A O 1
ATOM 672 N N . LEU A 1 83 ? -5.554 -5.044 5.528 1.00 96.25 83 LEU A N 1
ATOM 673 C CA . LEU A 1 83 ? -4.135 -5.279 5.253 1.00 96.25 83 LEU A CA 1
ATOM 674 C C . LEU A 1 83 ? -3.931 -6.600 4.509 1.00 96.25 83 LEU A C 1
ATOM 676 O O . LEU A 1 83 ? -3.301 -6.622 3.455 1.00 96.25 83 LEU A O 1
ATOM 680 N N . SER A 1 84 ? -4.526 -7.684 5.011 1.00 94.94 84 SER A N 1
ATOM 681 C CA . SER A 1 84 ? -4.404 -9.005 4.397 1.00 94.94 84 SER A CA 1
ATOM 682 C C . SER A 1 84 ? -5.031 -9.061 3.000 1.00 94.94 84 SER A C 1
ATOM 684 O O . SER A 1 84 ? -4.389 -9.539 2.061 1.00 94.94 84 SER A O 1
ATOM 686 N N . CYS A 1 85 ? -6.255 -8.551 2.833 1.00 94.31 85 CYS A N 1
ATOM 687 C CA . CYS A 1 85 ? -6.965 -8.586 1.555 1.00 94.31 85 CYS A CA 1
ATOM 688 C C . CYS A 1 85 ? -6.256 -7.750 0.485 1.00 94.31 85 CYS A C 1
ATOM 690 O O . CYS A 1 85 ? -5.888 -8.284 -0.560 1.00 94.31 85 CYS A O 1
ATOM 692 N N . LEU A 1 86 ? -6.007 -6.468 0.763 1.00 96.38 86 LEU A N 1
ATOM 693 C CA . LEU A 1 86 ? -5.383 -5.556 -0.200 1.00 96.38 86 LEU A CA 1
ATOM 694 C C . LEU A 1 86 ? -3.928 -5.954 -0.458 1.00 96.38 86 LEU A C 1
ATOM 696 O O . LEU A 1 86 ? -3.472 -5.943 -1.599 1.00 96.38 86 LEU A O 1
ATOM 700 N N . GLY A 1 87 ? -3.212 -6.386 0.585 1.00 96.06 87 GLY A N 1
ATOM 701 C CA . GLY A 1 87 ? -1.860 -6.916 0.460 1.00 96.06 87 GLY A CA 1
ATOM 702 C C . GLY A 1 87 ? -1.800 -8.130 -0.467 1.00 96.06 87 GLY A C 1
ATOM 703 O O . GLY A 1 87 ? -0.947 -8.195 -1.354 1.00 96.06 87 GLY A O 1
ATOM 704 N N . THR A 1 88 ? -2.731 -9.075 -0.311 1.00 95.62 88 THR A N 1
ATOM 705 C CA . THR A 1 88 ? -2.851 -10.245 -1.196 1.00 95.62 88 THR A CA 1
ATOM 706 C C . THR A 1 88 ? -3.167 -9.829 -2.626 1.00 95.62 88 THR A C 1
ATOM 708 O O . THR A 1 88 ? -2.554 -10.339 -3.561 1.00 95.62 88 THR A O 1
ATOM 711 N N . GLU A 1 89 ? -4.081 -8.879 -2.807 1.00 95.31 89 GLU A N 1
ATOM 712 C CA . GLU A 1 89 ? -4.472 -8.401 -4.127 1.00 95.31 89 GLU A CA 1
ATOM 713 C C . GLU A 1 89 ? -3.290 -7.787 -4.885 1.00 95.31 89 GLU A C 1
ATOM 715 O O . GLU A 1 89 ? -3.007 -8.186 -6.019 1.00 95.31 89 GLU A O 1
ATOM 720 N N . VAL A 1 90 ? -2.521 -6.919 -4.220 1.00 95.25 90 VAL A N 1
ATOM 721 C CA . VAL A 1 90 ? -1.268 -6.381 -4.763 1.00 95.25 90 VAL A CA 1
ATOM 722 C C . VAL A 1 90 ? -0.306 -7.516 -5.107 1.00 95.25 90 VAL A C 1
ATOM 724 O O . VAL A 1 90 ? 0.201 -7.561 -6.222 1.00 95.25 90 VAL A O 1
ATOM 727 N N . LYS A 1 91 ? -0.067 -8.465 -4.194 1.00 94.81 91 LYS A N 1
ATOM 728 C CA . LYS A 1 91 ? 0.869 -9.586 -4.413 1.00 94.81 91 LYS A CA 1
ATOM 729 C C . LYS A 1 91 ? 0.476 -10.464 -5.605 1.00 94.81 91 LYS A C 1
ATOM 731 O O . LYS A 1 91 ? 1.354 -10.964 -6.305 1.00 94.81 91 LYS A O 1
ATOM 736 N N . CYS A 1 92 ? -0.819 -10.662 -5.835 1.00 92.94 92 CYS A N 1
ATOM 737 C CA . CYS A 1 92 ? -1.328 -11.485 -6.928 1.00 92.94 92 CYS A CA 1
ATOM 738 C C . CYS A 1 92 ? -1.322 -10.763 -8.280 1.00 92.94 92 CYS A C 1
ATOM 740 O O . CYS A 1 92 ? -1.090 -11.407 -9.304 1.00 92.94 92 CYS A O 1
ATOM 742 N N . GLN A 1 93 ? -1.597 -9.457 -8.297 1.00 92.19 93 GLN A N 1
ATOM 743 C CA . GLN A 1 93 ? -1.767 -8.697 -9.539 1.00 92.19 93 GLN A CA 1
ATOM 744 C C . GLN A 1 93 ? -0.502 -7.949 -9.972 1.00 92.19 93 GLN A C 1
ATOM 746 O O . GLN A 1 93 ? -0.294 -7.726 -11.167 1.00 92.19 93 GLN A O 1
ATOM 751 N N . TYR A 1 94 ? 0.362 -7.568 -9.029 1.00 92.12 94 TYR A N 1
ATOM 752 C CA . TYR A 1 94 ? 1.538 -6.765 -9.327 1.00 92.12 94 TYR A CA 1
ATOM 753 C C . TYR A 1 94 ? 2.544 -7.532 -10.186 1.00 92.12 94 TYR A C 1
ATOM 755 O O . TYR A 1 94 ? 3.054 -8.592 -9.817 1.00 92.12 94 TYR A O 1
ATOM 763 N N . ASN A 1 95 ? 2.889 -6.945 -11.331 1.00 88.31 95 ASN A N 1
ATOM 764 C CA . ASN A 1 95 ? 3.946 -7.439 -12.195 1.00 88.31 95 ASN A CA 1
ATOM 765 C C . ASN A 1 95 ? 4.868 -6.282 -12.612 1.00 88.31 95 ASN A C 1
ATOM 767 O O . ASN A 1 95 ? 4.464 -5.457 -13.434 1.00 88.31 95 ASN A O 1
ATOM 771 N N . PRO A 1 96 ? 6.128 -6.243 -12.137 1.00 83.50 96 PRO A N 1
ATOM 772 C CA . PRO A 1 96 ? 7.047 -5.138 -12.422 1.00 83.50 96 PRO A CA 1
ATOM 773 C C . PRO A 1 96 ? 7.391 -4.984 -13.912 1.00 83.50 96 PRO A C 1
ATOM 775 O O . PRO A 1 96 ? 7.863 -3.929 -14.314 1.00 83.50 96 PRO A O 1
ATOM 778 N N . LYS A 1 97 ? 7.158 -6.018 -14.734 1.00 81.19 97 LYS A N 1
ATOM 779 C CA . LYS A 1 97 ? 7.438 -6.015 -16.182 1.00 81.19 97 LYS A CA 1
ATOM 780 C C . LYS A 1 97 ? 6.223 -5.672 -17.041 1.00 81.19 97 LYS A C 1
ATOM 782 O O . LYS A 1 97 ? 6.345 -5.583 -18.259 1.00 81.19 97 LYS A O 1
ATOM 787 N N . LYS A 1 98 ? 5.043 -5.571 -16.431 1.00 76.31 98 LYS A N 1
ATOM 788 C CA . LYS A 1 98 ? 3.773 -5.280 -17.107 1.00 76.31 98 LYS A CA 1
ATOM 789 C C . LYS A 1 98 ? 3.073 -4.128 -16.400 1.00 76.31 98 LYS A C 1
ATOM 791 O O . LYS A 1 98 ? 1.926 -4.251 -15.989 1.00 76.31 98 LYS A O 1
ATOM 796 N N . LEU A 1 99 ? 3.808 -3.037 -16.220 1.00 75.56 99 LEU A N 1
ATOM 797 C CA . LEU A 1 99 ? 3.237 -1.793 -15.733 1.00 75.56 99 LEU A CA 1
ATOM 798 C C . LEU A 1 99 ? 2.466 -1.182 -16.908 1.00 75.56 99 LEU A C 1
ATOM 800 O O . LEU A 1 99 ? 3.067 -0.754 -17.893 1.00 75.56 99 LEU A O 1
ATOM 804 N N . ASP A 1 100 ? 1.139 -1.261 -16.841 1.00 65.12 100 ASP A N 1
ATOM 805 C CA . ASP A 1 100 ? 0.231 -0.574 -17.763 1.00 65.12 100 ASP A CA 1
ATOM 806 C C . ASP A 1 100 ? 0.498 0.953 -17.670 1.00 65.12 100 ASP A C 1
ATOM 808 O O . ASP A 1 100 ? 1.042 1.416 -16.662 1.00 65.12 100 ASP A O 1
ATOM 812 N N . PRO A 1 101 ? 0.153 1.785 -18.673 1.00 66.88 101 PRO A N 1
ATOM 813 C CA . PRO A 1 101 ? 0.152 3.250 -18.542 1.00 66.88 101 PRO A CA 1
ATOM 814 C C . PRO A 1 101 ? -0.554 3.790 -17.286 1.00 66.88 101 PRO A C 1
ATOM 816 O O . PRO A 1 101 ? -0.316 4.937 -16.900 1.00 66.88 101 PRO A O 1
ATOM 819 N N . TYR A 1 102 ? -1.397 2.981 -16.648 1.00 66.62 102 TYR A N 1
ATOM 820 C CA . TYR A 1 102 ? -2.018 3.262 -15.363 1.00 66.62 102 TYR A CA 1
ATOM 821 C C . TYR A 1 102 ? -1.418 2.368 -14.271 1.00 66.62 102 TYR A C 1
ATOM 823 O O . TYR A 1 102 ? -1.138 1.191 -14.491 1.00 66.62 102 TYR A O 1
ATOM 831 N N . ALA A 1 103 ? -1.219 2.936 -13.079 1.00 80.00 103 ALA A N 1
ATOM 832 C CA . ALA A 1 103 ? -0.788 2.170 -11.914 1.00 80.00 103 ALA A CA 1
ATOM 833 C C . ALA A 1 103 ? -1.787 1.046 -11.605 1.00 80.00 103 ALA A C 1
ATOM 835 O O . ALA A 1 103 ? -2.983 1.202 -11.852 1.00 80.00 103 ALA A O 1
ATOM 836 N N . LEU A 1 104 ? -1.311 -0.050 -11.007 1.00 90.00 104 LEU A N 1
ATOM 837 C CA . LEU A 1 104 ? -2.216 -1.011 -10.382 1.00 90.00 104 LEU A CA 1
ATOM 838 C C . LEU A 1 104 ? -2.927 -0.304 -9.223 1.00 90.00 104 LEU A C 1
ATOM 840 O O . LEU A 1 104 ? -2.288 0.028 -8.225 1.00 90.00 104 LEU A O 1
ATOM 844 N N . ASP A 1 105 ? -4.220 -0.049 -9.379 1.00 92.81 105 ASP A N 1
ATOM 845 C CA . ASP A 1 105 ? -5.038 0.655 -8.395 1.00 92.81 105 ASP A CA 1
ATOM 846 C C . ASP A 1 105 ? -5.876 -0.347 -7.601 1.00 92.81 105 ASP A C 1
ATOM 848 O O . ASP A 1 105 ? -6.707 -1.056 -8.167 1.00 92.81 105 ASP A O 1
ATOM 852 N N . ILE A 1 106 ? -5.610 -0.431 -6.299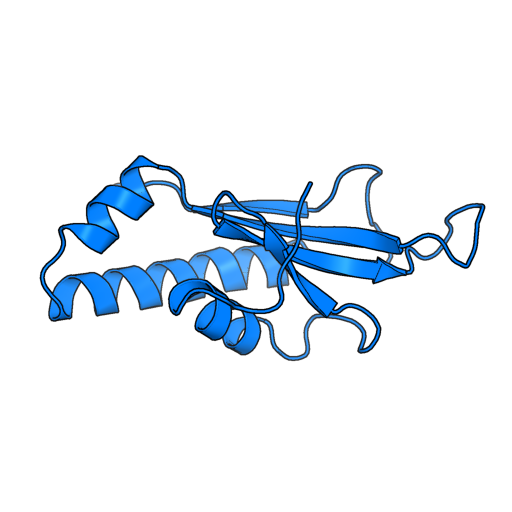 1.00 92.88 106 ILE A N 1
ATOM 853 C CA . ILE A 1 106 ? -6.260 -1.345 -5.363 1.00 92.88 106 ILE A CA 1
ATOM 854 C C . ILE A 1 106 ? -7.032 -0.521 -4.336 1.00 92.88 106 ILE A C 1
ATOM 856 O O . ILE A 1 106 ? -6.457 0.268 -3.581 1.00 92.88 106 ILE A O 1
ATOM 860 N N . VAL A 1 107 ? -8.345 -0.728 -4.278 1.00 93.81 107 VAL A N 1
ATOM 861 C CA . VAL A 1 107 ? -9.244 0.051 -3.424 1.00 93.81 107 VAL A CA 1
ATOM 862 C C . VAL A 1 107 ? -9.919 -0.861 -2.402 1.00 93.81 107 VAL A C 1
ATOM 864 O O . VAL A 1 107 ? -10.563 -1.849 -2.738 1.00 93.81 107 VAL A O 1
ATOM 867 N N . GLY A 1 108 ? -9.780 -0.526 -1.120 1.00 90.69 108 GLY A N 1
ATOM 868 C CA . GLY A 1 108 ? -10.499 -1.180 -0.035 1.00 90.69 108 GLY A CA 1
ATOM 869 C C . GLY A 1 108 ? -11.949 -0.725 0.020 1.00 90.69 108 GLY A C 1
ATOM 870 O O . GLY A 1 108 ? -12.229 0.403 0.431 1.00 90.69 108 GLY A O 1
ATOM 871 N N . HIS A 1 109 ? -12.847 -1.628 -0.359 1.00 91.88 109 HIS A N 1
ATOM 872 C CA . HIS A 1 109 ? -14.298 -1.453 -0.315 1.00 91.88 109 HIS A CA 1
ATOM 873 C C . HIS A 1 109 ? -14.896 -1.991 0.994 1.00 91.88 109 HIS A C 1
ATOM 875 O O . HIS A 1 109 ? -14.296 -2.874 1.610 1.00 91.88 109 HIS A O 1
ATOM 881 N N . PRO A 1 110 ? -16.085 -1.524 1.419 1.00 83.56 110 PRO A N 1
ATOM 882 C CA . PRO A 1 110 ? -16.796 -2.087 2.557 1.00 83.56 110 PRO A CA 1
ATOM 883 C C . PRO A 1 110 ? -16.919 -3.607 2.448 1.00 83.56 110 PRO A C 1
ATOM 885 O O . PRO A 1 110 ? -17.398 -4.134 1.443 1.00 83.56 110 PRO A O 1
ATOM 888 N N . LEU A 1 111 ? -16.499 -4.312 3.499 1.00 74.62 111 LEU A N 1
ATOM 889 C CA . LEU A 1 111 ? -16.709 -5.751 3.609 1.00 74.62 111 LEU A CA 1
ATOM 890 C C . LEU A 1 111 ? -18.221 -6.021 3.595 1.00 74.62 111 LEU A C 1
ATOM 892 O O . LEU A 1 111 ? -18.949 -5.501 4.439 1.00 74.62 111 LEU A O 1
ATOM 896 N N . GLN A 1 112 ? -18.688 -6.796 2.616 1.00 61.09 112 GLN A N 1
ATOM 897 C CA . GLN A 1 112 ? -20.048 -7.328 2.621 1.00 61.09 112 GLN A CA 1
ATOM 898 C C . GLN A 1 112 ? -20.082 -8.490 3.622 1.00 61.09 112 GLN A C 1
ATOM 900 O O . GLN A 1 112 ? -19.331 -9.453 3.451 1.00 61.09 112 GLN A O 1
ATOM 905 N N . ASP A 1 113 ? -20.882 -8.348 4.681 1.00 51.56 113 ASP A N 1
ATOM 906 C CA . ASP A 1 113 ? -21.181 -9.421 5.644 1.00 51.56 113 ASP A CA 1
ATOM 907 C C . ASP A 1 113 ? -21.989 -10.563 5.000 1.00 51.56 113 ASP A C 1
ATOM 909 O O . ASP A 1 113 ? -22.882 -10.273 4.165 1.00 51.56 113 ASP A O 1
#

Foldseek 3Di:
DDKDPPADPLLVLLCVLQPPVDDPQFDWIADPLRKIWTWGQQPPDPDRRDIDTAEIEEEDPVLVVCLVPDDPVVNVVSSVVQSVVQSVVCSVPGDSNDQDVDHHYGYHDDDDD

pLDDT: mean 90.49, std 8.44, range [51.56, 97.69]